Protein AF-A0A7S0KNV5-F1 (afdb_monomer_lite)

Organism: Micromonas pusilla (NCBI:txid38833)

Structure (mmCIF, N/CA/C/O backbone):
data_AF-A0A7S0KNV5-F1
#
_entry.id   AF-A0A7S0KNV5-F1
#
loop_
_atom_site.group_PDB
_atom_site.id
_atom_site.type_symbol
_atom_site.label_atom_id
_atom_site.label_alt_id
_atom_site.label_comp_id
_atom_site.label_asym_id
_atom_site.label_entity_id
_atom_site.label_seq_id
_atom_site.pdbx_PDB_ins_code
_atom_site.Cartn_x
_atom_site.Cartn_y
_atom_site.Cartn_z
_atom_site.occupancy
_atom_site.B_iso_or_equiv
_atom_site.auth_seq_id
_atom_site.auth_comp_id
_atom_site.auth_asym_id
_atom_site.auth_atom_id
_atom_site.pdbx_PDB_model_num
ATOM 1 N N . GLU A 1 1 ? 28.220 -12.243 -20.449 1.00 55.00 1 GLU A N 1
ATOM 2 C CA . GLU A 1 1 ? 28.182 -12.383 -18.976 1.00 55.00 1 GLU A CA 1
ATOM 3 C C . GLU A 1 1 ? 26.815 -12.929 -18.577 1.00 55.00 1 GLU A C 1
ATOM 5 O O . GLU A 1 1 ? 25.908 -12.832 -19.400 1.00 55.00 1 GLU A O 1
ATOM 10 N N . PRO A 1 2 ? 26.651 -13.586 -17.416 1.00 60.59 2 PRO A N 1
ATOM 11 C CA . PRO A 1 2 ? 25.336 -14.056 -16.994 1.00 60.59 2 PRO A CA 1
ATOM 12 C C . PRO A 1 2 ? 24.423 -12.859 -16.704 1.00 60.59 2 PRO A C 1
ATOM 14 O O . PRO A 1 2 ? 24.788 -11.997 -15.913 1.00 60.59 2 PRO A O 1
ATOM 17 N N . HIS A 1 3 ? 23.240 -12.829 -17.320 1.00 70.06 3 HIS A N 1
ATOM 18 C CA . HIS A 1 3 ? 22.201 -11.845 -17.016 1.00 70.06 3 HIS A CA 1
ATOM 19 C C . HIS A 1 3 ? 21.719 -12.029 -15.574 1.00 70.06 3 HIS A C 1
ATOM 21 O O . HIS A 1 3 ? 21.211 -13.098 -15.219 1.00 70.06 3 HIS A O 1
ATOM 27 N N . ILE A 1 4 ? 21.886 -11.005 -14.733 1.00 82.12 4 ILE A N 1
ATOM 28 C CA . ILE A 1 4 ? 21.496 -11.066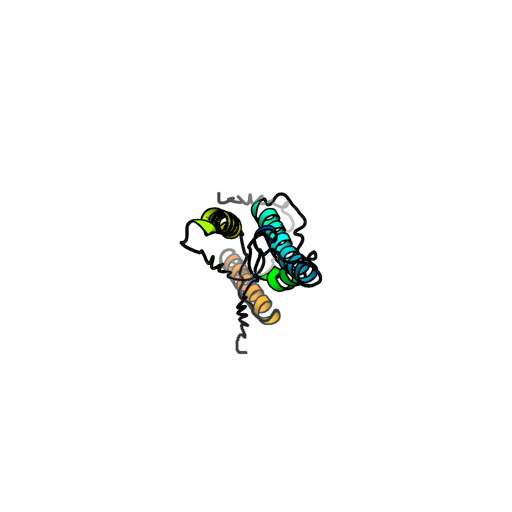 -13.320 1.00 82.12 4 ILE A CA 1
ATOM 29 C C . ILE A 1 4 ? 20.152 -10.364 -13.138 1.00 82.12 4 ILE A C 1
ATOM 31 O O . ILE A 1 4 ? 20.029 -9.156 -13.332 1.00 82.12 4 ILE A O 1
ATOM 35 N N . THR A 1 5 ? 19.144 -11.117 -12.698 1.00 86.56 5 THR A N 1
ATOM 36 C CA . THR A 1 5 ? 17.844 -10.564 -12.295 1.00 86.56 5 THR A CA 1
ATOM 37 C C . THR A 1 5 ? 17.666 -10.617 -10.783 1.00 86.56 5 THR A C 1
ATOM 39 O O . THR A 1 5 ? 17.993 -11.630 -10.162 1.00 86.56 5 THR A O 1
ATOM 42 N N . VAL A 1 6 ? 17.082 -9.572 -10.189 1.00 88.69 6 VAL A N 1
ATOM 43 C CA . VAL A 1 6 ? 16.865 -9.483 -8.733 1.00 88.69 6 VAL A CA 1
ATOM 44 C C . VAL A 1 6 ? 15.376 -9.529 -8.377 1.00 88.69 6 VAL A C 1
ATOM 46 O O . VAL A 1 6 ? 14.587 -8.651 -8.724 1.00 88.69 6 VAL A O 1
ATOM 49 N N . GLY A 1 7 ? 14.977 -10.548 -7.618 1.00 91.50 7 GLY A N 1
ATOM 50 C CA . GLY A 1 7 ? 13.644 -10.632 -7.020 1.00 91.50 7 GLY A CA 1
ATOM 51 C C . GLY A 1 7 ? 13.587 -9.965 -5.645 1.00 91.50 7 GLY A C 1
ATOM 52 O O . GLY A 1 7 ? 14.546 -10.029 -4.881 1.00 91.50 7 GLY A O 1
ATOM 53 N N . LYS A 1 8 ? 12.441 -9.369 -5.298 1.00 91.12 8 LYS A N 1
ATOM 54 C CA . LYS A 1 8 ? 12.139 -8.891 -3.940 1.00 91.12 8 LYS A CA 1
ATOM 55 C C . LYS A 1 8 ? 10.779 -9.434 -3.513 1.00 91.12 8 LYS A C 1
ATOM 57 O O . LYS A 1 8 ? 9.787 -9.195 -4.199 1.00 91.12 8 LYS A O 1
ATOM 62 N N . LEU A 1 9 ? 10.738 -10.135 -2.382 1.00 94.50 9 LEU A N 1
ATOM 63 C CA . LEU A 1 9 ? 9.507 -10.608 -1.754 1.00 94.50 9 LEU A CA 1
ATOM 64 C C . LEU A 1 9 ? 9.301 -9.861 -0.438 1.00 94.50 9 LEU A C 1
ATOM 66 O O . LEU A 1 9 ? 10.141 -9.935 0.454 1.00 94.50 9 LEU A O 1
ATOM 70 N N . ASN A 1 10 ? 8.165 -9.177 -0.318 1.00 93.56 10 ASN A N 1
ATOM 71 C CA . ASN A 1 10 ? 7.748 -8.524 0.916 1.00 93.56 10 ASN A CA 1
ATOM 72 C C . ASN A 1 10 ? 6.566 -9.301 1.504 1.00 93.56 10 ASN A C 1
ATOM 74 O O . ASN A 1 10 ? 5.529 -9.420 0.852 1.00 93.56 10 ASN A O 1
ATOM 78 N N . LEU A 1 11 ? 6.715 -9.795 2.732 1.00 95.75 11 LEU A N 1
ATOM 79 C CA . LEU A 1 11 ? 5.620 -10.343 3.532 1.00 95.75 11 LEU A CA 1
ATOM 80 C C . LEU A 1 11 ? 5.327 -9.352 4.653 1.00 95.75 11 LEU A C 1
ATOM 82 O O . LEU A 1 11 ? 6.227 -8.981 5.404 1.00 95.75 11 LEU A O 1
ATOM 86 N N . VAL A 1 12 ? 4.087 -8.879 4.718 1.00 93.75 12 VAL A N 1
ATOM 87 C CA . VAL A 1 12 ? 3.690 -7.782 5.600 1.00 93.75 12 VAL A CA 1
ATOM 88 C C . VAL A 1 12 ? 2.515 -8.247 6.439 1.00 93.75 12 VAL A C 1
ATOM 90 O O . VAL A 1 12 ? 1.462 -8.559 5.890 1.00 93.75 12 VAL A O 1
ATOM 93 N N . ASP A 1 13 ? 2.708 -8.260 7.753 1.00 93.75 13 ASP A N 1
ATOM 94 C CA . ASP A 1 13 ? 1.634 -8.444 8.722 1.00 93.75 13 ASP A CA 1
ATOM 95 C C . ASP A 1 13 ? 1.205 -7.068 9.241 1.00 93.75 13 ASP A C 1
ATOM 97 O O . ASP A 1 13 ? 2.027 -6.292 9.745 1.00 93.75 13 ASP A O 1
ATOM 101 N N . LEU A 1 14 ? -0.058 -6.718 9.010 1.00 90.69 14 LEU A N 1
ATOM 102 C CA . LEU A 1 14 ? -0.603 -5.413 9.366 1.00 90.69 14 LEU A CA 1
ATOM 103 C C . LEU A 1 14 ? -1.249 -5.480 10.746 1.00 90.69 14 LEU A C 1
ATOM 105 O O . LEU A 1 14 ? -1.815 -6.491 11.145 1.00 90.69 14 LEU A O 1
ATOM 109 N N . ALA A 1 15 ? -1.208 -4.360 11.462 1.00 87.06 15 ALA A N 1
ATOM 110 C CA . ALA A 1 15 ? -1.949 -4.230 12.706 1.00 87.06 15 ALA A CA 1
ATOM 111 C C . ALA A 1 15 ? -3.470 -4.327 12.475 1.00 87.06 15 ALA A C 1
ATOM 113 O O . ALA A 1 15 ? -3.955 -4.147 11.354 1.00 87.06 15 ALA A O 1
ATOM 114 N N . GLY A 1 16 ? -4.210 -4.564 13.559 1.00 85.38 16 GLY A N 1
ATOM 115 C CA . GLY A 1 16 ? -5.669 -4.635 13.547 1.00 85.38 16 GLY A CA 1
ATOM 116 C C . GLY A 1 16 ? -6.320 -3.392 12.931 1.00 85.38 16 GLY A C 1
ATOM 117 O O . GLY A 1 16 ? -5.923 -2.261 13.220 1.00 85.38 16 GLY A O 1
ATOM 118 N N . SER A 1 17 ? -7.296 -3.609 12.046 1.00 86.50 17 SER A N 1
ATOM 119 C CA . SER A 1 17 ? -8.031 -2.553 11.337 1.00 86.50 17 SER A CA 1
ATOM 120 C C . SER A 1 17 ? -9.252 -2.034 12.097 1.00 86.50 17 SER A C 1
ATOM 122 O O . SER A 1 17 ? -9.970 -1.174 11.584 1.00 86.50 17 SER A O 1
ATOM 124 N N . GLU A 1 18 ? -9.520 -2.576 13.282 1.00 83.88 18 GLU A N 1
ATOM 125 C CA . GLU A 1 18 ? -10.680 -2.247 14.092 1.00 83.88 18 GLU A CA 1
ATOM 126 C C . GLU A 1 18 ? -10.646 -0.822 14.648 1.00 83.88 18 GLU A C 1
ATOM 128 O O . GLU A 1 18 ? -9.605 -0.234 14.972 1.00 83.88 18 GLU A O 1
ATOM 133 N N . ARG A 1 19 ? -11.838 -0.245 14.810 1.00 76.31 19 ARG A N 1
ATOM 134 C CA . ARG A 1 19 ? -11.965 1.099 15.373 1.00 76.31 19 ARG A CA 1
ATOM 135 C C . ARG A 1 19 ? -11.641 1.093 16.863 1.00 76.31 19 ARG A C 1
ATOM 137 O O . ARG A 1 19 ? -12.184 0.300 17.627 1.00 76.31 19 ARG A O 1
ATOM 144 N N . GLN A 1 20 ? -10.879 2.091 17.310 1.00 71.69 20 GLN A N 1
ATOM 145 C CA . GLN A 1 20 ? -10.515 2.245 18.729 1.00 7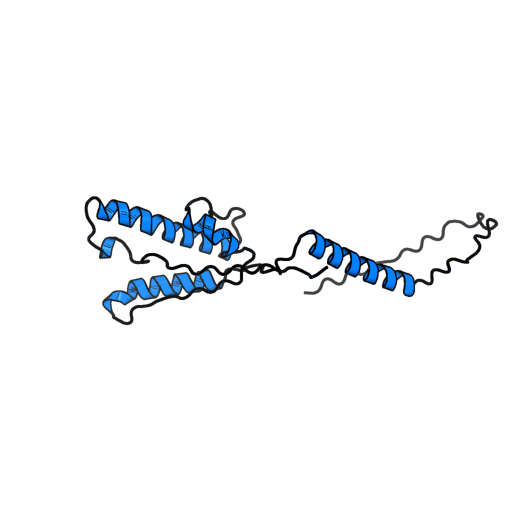1.69 20 GLN A CA 1
ATOM 146 C C . GLN A 1 20 ? -11.701 2.307 19.688 1.00 71.69 20 GLN A C 1
ATOM 148 O O . GLN A 1 20 ? -11.590 1.899 20.838 1.00 71.69 20 GLN A O 1
ATOM 153 N N . ALA A 1 21 ? -12.847 2.809 19.226 1.00 69.50 21 ALA A N 1
ATOM 154 C CA . ALA A 1 21 ? -14.054 2.860 20.041 1.00 69.50 21 ALA A CA 1
ATOM 155 C C . ALA A 1 21 ? -14.485 1.465 20.545 1.00 69.50 21 ALA A C 1
ATOM 157 O O . ALA A 1 21 ? -15.113 1.375 21.594 1.00 69.50 21 ALA A O 1
ATOM 158 N N . LYS A 1 22 ? -14.110 0.381 19.845 1.00 67.62 22 LYS A N 1
ATOM 159 C CA . LYS A 1 22 ? -14.359 -1.006 20.268 1.00 67.62 22 LYS A CA 1
ATOM 160 C C . LYS A 1 22 ? -13.323 -1.555 21.250 1.00 67.62 22 LYS A C 1
ATOM 162 O O . LYS A 1 22 ? -13.618 -2.530 21.931 1.00 67.62 22 LYS A O 1
ATOM 167 N N . THR A 1 23 ? -12.129 -0.967 21.339 1.00 68.06 23 THR A N 1
ATOM 168 C CA . THR A 1 23 ? -11.028 -1.544 22.130 1.00 68.06 23 THR A CA 1
ATOM 169 C C . THR A 1 23 ? -11.048 -1.110 23.597 1.00 68.06 23 THR A C 1
ATOM 171 O O . THR A 1 23 ? -10.370 -1.721 24.418 1.00 68.06 23 THR A O 1
ATOM 174 N N . GLY A 1 24 ? -11.803 -0.058 23.948 1.00 68.62 24 GLY A N 1
ATOM 175 C CA . GLY A 1 24 ? -11.913 0.438 25.330 1.00 68.62 24 GLY A CA 1
ATOM 176 C C . GLY A 1 24 ? -10.587 0.934 25.928 1.00 68.62 24 GLY A C 1
ATOM 177 O O . GLY A 1 24 ? -10.445 1.018 27.147 1.00 68.62 24 GLY A O 1
ATOM 178 N N . SER A 1 25 ? -9.597 1.228 25.081 1.00 69.81 25 SER A N 1
ATOM 179 C CA . SER A 1 25 ? -8.234 1.580 25.486 1.00 69.81 25 SER A CA 1
ATOM 180 C C . SER A 1 25 ? -8.180 2.955 26.160 1.00 69.81 25 SER A C 1
ATOM 182 O O . SER A 1 25 ? -8.656 3.939 25.598 1.00 69.81 25 SER A O 1
ATOM 184 N N . THR A 1 26 ? -7.526 3.062 27.318 1.00 75.19 26 THR A N 1
ATOM 185 C CA . THR A 1 26 ? -7.298 4.334 28.030 1.00 75.19 26 THR A CA 1
ATOM 186 C C . THR A 1 26 ? -5.803 4.591 28.260 1.00 75.19 26 THR A C 1
ATOM 188 O O . THR A 1 26 ? -4.971 3.689 28.137 1.00 75.19 26 THR A O 1
ATOM 191 N N . GLY A 1 27 ? -5.436 5.844 28.552 1.00 81.25 27 GLY A N 1
ATOM 192 C CA . GLY A 1 27 ? -4.059 6.223 28.895 1.00 81.25 27 GLY A CA 1
ATOM 193 C C . GLY A 1 27 ? -3.047 5.957 27.773 1.00 81.25 27 GLY A C 1
ATOM 194 O O . GLY A 1 27 ? -3.257 6.344 26.623 1.00 81.25 27 GLY A O 1
ATOM 195 N N . ASP A 1 28 ? -1.931 5.301 28.089 1.00 78.00 28 ASP A N 1
ATOM 196 C CA . ASP A 1 28 ? -0.866 5.050 27.108 1.00 78.00 28 ASP A CA 1
ATOM 197 C C . ASP A 1 28 ? -1.264 4.044 26.019 1.00 78.00 28 ASP A C 1
ATOM 199 O O . ASP A 1 28 ? -0.830 4.188 24.874 1.00 78.00 28 ASP A O 1
ATOM 203 N N . ARG A 1 29 ? -2.191 3.120 26.313 1.00 73.62 29 ARG A N 1
ATOM 204 C CA . ARG A 1 29 ? -2.771 2.219 25.300 1.00 73.62 29 ARG A CA 1
ATOM 205 C C . ARG A 1 29 ? -3.576 2.976 24.246 1.00 73.62 29 ARG A C 1
ATOM 207 O O . ARG A 1 29 ? -3.596 2.574 23.088 1.00 73.62 29 ARG A O 1
ATOM 214 N N . LEU A 1 30 ? -4.213 4.088 24.620 1.00 75.62 30 LEU A N 1
ATOM 215 C CA . LEU A 1 30 ? -4.906 4.954 23.663 1.00 75.62 30 LEU A CA 1
ATOM 216 C C . LEU A 1 30 ? -3.904 5.662 22.738 1.00 75.62 30 LEU A C 1
ATOM 218 O O . LEU A 1 30 ? -4.107 5.716 21.527 1.00 75.62 30 LEU A O 1
ATOM 222 N N . LYS A 1 31 ? -2.788 6.166 23.283 1.00 77.62 31 LYS A N 1
ATOM 223 C CA . LYS A 1 31 ? -1.730 6.804 22.477 1.00 77.62 31 LYS A CA 1
ATOM 224 C C . LYS A 1 31 ? -1.109 5.829 21.476 1.00 77.62 31 LYS A C 1
ATOM 226 O O . LYS A 1 31 ? -0.842 6.213 20.338 1.00 77.62 31 LYS A O 1
ATOM 231 N N . GLU A 1 32 ? -0.875 4.588 21.894 1.00 75.81 32 GLU A N 1
ATOM 232 C CA . GLU A 1 32 ? -0.369 3.524 21.027 1.00 75.81 32 GLU A CA 1
ATOM 233 C C . GLU A 1 32 ? -1.372 3.173 19.928 1.00 75.81 32 GLU A C 1
ATOM 235 O O . GLU A 1 32 ? -1.036 3.256 18.744 1.00 75.81 32 GLU A O 1
ATOM 240 N N . ALA A 1 33 ? -2.623 2.895 20.304 1.00 72.25 33 ALA A N 1
ATOM 241 C CA . ALA A 1 33 ? -3.688 2.612 19.352 1.00 72.25 33 ALA A CA 1
ATOM 242 C C . ALA A 1 33 ? -3.816 3.732 18.307 1.00 72.25 33 ALA A C 1
ATOM 244 O O . ALA A 1 33 ? -4.143 3.470 17.147 1.00 72.25 33 ALA A O 1
ATOM 245 N N . THR A 1 34 ? -3.587 4.997 18.690 1.00 75.12 34 THR A N 1
ATOM 246 C CA . THR A 1 34 ? -3.707 6.150 17.775 1.00 75.12 34 THR A CA 1
ATOM 247 C C . THR A 1 34 ? -2.604 6.149 16.738 1.00 75.12 34 THR A C 1
ATOM 249 O O . THR A 1 34 ? -2.862 6.402 15.563 1.00 75.12 34 THR A O 1
ATOM 252 N N . LYS A 1 35 ? -1.383 5.783 17.134 1.00 75.12 35 LYS A N 1
ATOM 253 C CA . LYS A 1 35 ? -0.274 5.614 16.189 1.00 75.12 35 LYS A CA 1
ATOM 254 C C . LYS A 1 35 ? -0.493 4.423 15.253 1.00 75.12 35 LYS A C 1
ATOM 256 O O . LYS A 1 35 ? -0.171 4.534 14.072 1.00 75.12 35 LYS A O 1
ATOM 261 N N . ILE A 1 36 ? -1.064 3.325 15.753 1.00 73.75 36 ILE A N 1
ATOM 262 C CA . ILE A 1 36 ? -1.417 2.152 14.939 1.00 73.75 36 ILE A CA 1
ATOM 263 C C . ILE A 1 36 ? -2.417 2.556 13.849 1.00 73.75 36 ILE A C 1
ATOM 265 O O . ILE A 1 36 ? -2.136 2.412 12.655 1.00 73.75 36 ILE A O 1
ATOM 269 N N . ASN A 1 37 ? -3.527 3.175 14.251 1.00 75.62 37 ASN A N 1
ATOM 270 C CA . ASN A 1 37 ? -4.583 3.572 13.327 1.00 75.62 37 ASN A CA 1
ATOM 271 C C . ASN A 1 37 ? -4.174 4.686 12.368 1.00 75.62 37 ASN A C 1
ATOM 273 O O . ASN A 1 37 ? -4.687 4.728 11.251 1.00 75.62 37 ASN A O 1
ATOM 277 N N . LEU A 1 38 ? -3.210 5.536 12.736 1.00 84.38 38 LEU A N 1
ATOM 278 C CA . LEU A 1 38 ? -2.629 6.496 11.802 1.00 84.38 38 LEU A CA 1
ATOM 279 C C . LEU A 1 38 ? -2.038 5.783 10.580 1.00 84.38 38 LEU A C 1
ATOM 281 O O . LEU A 1 38 ? -2.351 6.146 9.452 1.00 84.38 38 LEU A O 1
ATOM 285 N N . SER A 1 39 ? -1.240 4.730 10.781 1.00 85.56 39 SER A N 1
ATOM 286 C CA . SER A 1 39 ? -0.567 4.040 9.673 1.00 85.56 39 SER A CA 1
ATOM 287 C C . SER A 1 39 ? -1.541 3.355 8.706 1.00 85.56 39 SER A C 1
ATOM 289 O O . SER A 1 39 ? -1.363 3.464 7.490 1.00 85.56 39 SER A O 1
ATOM 291 N N . LEU A 1 40 ? -2.599 2.730 9.234 1.00 87.50 40 LEU A N 1
ATOM 292 C CA . LEU A 1 40 ? -3.651 2.072 8.454 1.00 87.50 40 LEU A CA 1
ATOM 293 C C . LEU A 1 40 ? -4.587 3.078 7.777 1.00 87.50 40 LEU A C 1
ATOM 295 O O . LEU A 1 40 ? -4.983 2.875 6.627 1.00 87.50 40 LEU A O 1
ATOM 299 N N . SER A 1 41 ? -4.890 4.195 8.444 1.00 89.25 41 SER A N 1
ATOM 300 C CA . SER A 1 41 ? -5.681 5.281 7.853 1.00 89.25 41 SER A CA 1
ATOM 301 C C . SER A 1 41 ? -4.931 5.920 6.686 1.00 89.25 41 SER A C 1
ATOM 303 O O . SER A 1 41 ? -5.489 6.071 5.602 1.00 89.25 41 SER A O 1
ATOM 305 N N . THR A 1 42 ? -3.637 6.210 6.861 1.00 92.06 42 THR A N 1
ATOM 306 C CA . THR A 1 42 ? -2.776 6.705 5.781 1.00 92.06 42 THR A CA 1
ATOM 307 C C . THR A 1 42 ? -2.695 5.711 4.625 1.00 92.06 42 THR A C 1
ATOM 309 O O . THR A 1 42 ? -2.789 6.115 3.468 1.00 92.06 42 THR A O 1
ATOM 312 N N . LEU A 1 43 ? -2.573 4.410 4.916 1.00 93.94 43 LEU A N 1
ATOM 313 C CA . LEU A 1 43 ? -2.621 3.371 3.887 1.00 93.94 43 LEU A CA 1
ATOM 314 C C . LEU A 1 43 ? -3.945 3.435 3.111 1.00 93.94 43 LEU A C 1
ATOM 316 O O . LEU A 1 43 ? -3.937 3.437 1.885 1.00 93.94 43 LEU A O 1
ATOM 320 N N . GLY A 1 44 ? -5.077 3.588 3.805 1.00 93.38 44 GLY A N 1
ATOM 321 C CA . GLY A 1 44 ? -6.384 3.784 3.175 1.00 93.38 44 GLY A CA 1
ATOM 322 C C . GLY A 1 44 ? -6.463 5.021 2.275 1.00 93.38 44 GLY A C 1
ATOM 323 O O . GLY A 1 44 ? -7.079 4.946 1.211 1.00 93.38 44 GLY A O 1
ATOM 324 N N . ASN A 1 45 ? -5.820 6.125 2.661 1.00 94.00 45 ASN A N 1
ATOM 325 C CA . ASN A 1 45 ? -5.757 7.352 1.860 1.00 94.00 45 ASN A CA 1
ATOM 326 C C . ASN A 1 45 ? -4.915 7.168 0.593 1.00 94.00 45 ASN A C 1
ATOM 328 O O . ASN A 1 45 ? -5.324 7.602 -0.481 1.00 94.00 45 ASN A O 1
ATOM 332 N N . VAL A 1 46 ? -3.772 6.485 0.703 1.00 95.69 46 VAL A N 1
ATOM 333 C CA . VAL A 1 46 ? -2.928 6.119 -0.444 1.00 95.69 46 VAL A CA 1
ATOM 334 C C . VAL A 1 46 ? -3.710 5.272 -1.446 1.00 95.69 46 VAL A C 1
ATOM 336 O O . VAL A 1 46 ? -3.688 5.562 -2.639 1.00 95.69 46 VAL A O 1
ATOM 339 N N . ILE A 1 47 ? -4.450 4.267 -0.969 1.00 94.88 47 ILE A N 1
ATOM 340 C CA . ILE A 1 47 ? -5.279 3.415 -1.829 1.00 94.88 47 ILE A CA 1
ATOM 341 C C . ILE A 1 47 ? -6.357 4.235 -2.538 1.00 94.88 47 ILE A C 1
ATOM 343 O O . ILE A 1 47 ? -6.502 4.107 -3.749 1.00 94.88 47 ILE A O 1
ATOM 347 N N . SER A 1 48 ? -7.091 5.091 -1.818 1.00 93.81 48 SER A N 1
ATOM 348 C CA . SER A 1 48 ? -8.093 5.962 -2.448 1.00 93.81 48 SER A CA 1
ATOM 349 C C . SER A 1 48 ? -7.473 6.849 -3.526 1.00 93.81 48 SER A C 1
ATOM 351 O O . SER A 1 48 ? -7.977 6.886 -4.642 1.00 93.81 48 SER A O 1
ATOM 353 N N . ALA A 1 49 ? -6.344 7.499 -3.231 1.00 94.62 49 ALA A N 1
ATOM 354 C CA . ALA A 1 49 ? -5.672 8.383 -4.181 1.00 94.62 49 ALA A CA 1
ATOM 355 C C . ALA A 1 49 ? -5.215 7.643 -5.452 1.00 94.62 49 ALA A C 1
ATOM 357 O O . ALA A 1 49 ? -5.341 8.176 -6.553 1.00 94.62 49 ALA A O 1
ATOM 358 N N . LEU A 1 50 ? -4.724 6.406 -5.306 1.00 94.12 50 LEU A N 1
ATOM 359 C CA . LEU A 1 50 ? -4.315 5.554 -6.425 1.00 94.12 50 LEU A CA 1
ATOM 360 C C . LEU A 1 50 ? -5.489 5.095 -7.293 1.00 94.12 50 LEU A C 1
ATOM 362 O O . LEU A 1 50 ? -5.337 4.979 -8.505 1.00 94.12 50 LEU A O 1
ATOM 366 N N . VAL A 1 51 ? -6.636 4.804 -6.678 1.00 92.69 51 VAL A N 1
ATOM 367 C CA . VAL A 1 51 ? -7.830 4.312 -7.382 1.00 92.69 51 VAL A CA 1
ATOM 368 C C . VAL A 1 51 ? -8.577 5.449 -8.070 1.00 92.69 51 VAL A C 1
ATOM 370 O O . VAL A 1 51 ? -9.032 5.277 -9.197 1.00 92.69 51 VAL A O 1
ATOM 373 N N . ASP A 1 52 ? -8.680 6.609 -7.422 1.00 89.38 52 ASP A N 1
ATOM 374 C CA . ASP A 1 52 ? -9.376 7.766 -7.984 1.00 89.38 52 ASP A CA 1
ATOM 375 C C . ASP A 1 52 ? -8.645 8.321 -9.212 1.00 89.38 52 ASP A C 1
ATOM 377 O O . ASP A 1 52 ? -9.283 8.890 -10.096 1.00 89.38 52 ASP A O 1
ATOM 381 N N . GLY A 1 53 ? -7.310 8.208 -9.259 1.00 81.50 53 GLY A N 1
ATOM 382 C CA . GLY A 1 53 ? -6.469 8.646 -10.383 1.00 81.50 53 GLY A CA 1
ATOM 383 C C . GLY A 1 53 ? -6.460 10.161 -10.641 1.00 81.50 53 GLY A C 1
ATOM 384 O O . GLY A 1 53 ? -5.738 10.632 -11.513 1.00 81.50 53 GLY A O 1
ATOM 385 N N . LYS A 1 54 ? -7.244 10.936 -9.881 1.00 82.12 54 LYS A N 1
ATOM 386 C CA . LYS A 1 54 ? -7.368 12.399 -9.996 1.00 82.12 54 LYS A CA 1
ATOM 387 C C . LYS A 1 54 ? -6.237 13.151 -9.301 1.00 82.12 54 LYS A C 1
ATOM 389 O O . LYS A 1 54 ? -5.966 14.298 -9.644 1.00 82.12 54 LYS A O 1
ATOM 394 N N . SER A 1 55 ? -5.614 12.537 -8.296 1.00 79.69 55 SER A N 1
ATOM 395 C CA . SER A 1 55 ? -4.537 13.174 -7.542 1.00 79.69 55 SER A CA 1
ATOM 396 C C . SER A 1 55 ? -3.201 12.955 -8.239 1.00 79.69 55 SER A C 1
ATOM 398 O O . SER A 1 55 ? -2.782 11.818 -8.444 1.00 79.69 55 SER A O 1
ATOM 400 N N . SER A 1 56 ? -2.494 14.043 -8.541 1.00 85.50 56 SER A N 1
ATOM 401 C CA . SER A 1 56 ? -1.098 13.981 -8.989 1.00 85.50 56 SER A CA 1
ATOM 402 C C . SER A 1 56 ? -0.152 13.535 -7.870 1.00 85.50 56 SER A C 1
ATOM 404 O O . SER A 1 56 ? 0.923 12.999 -8.135 1.00 85.50 56 SER A O 1
ATOM 406 N 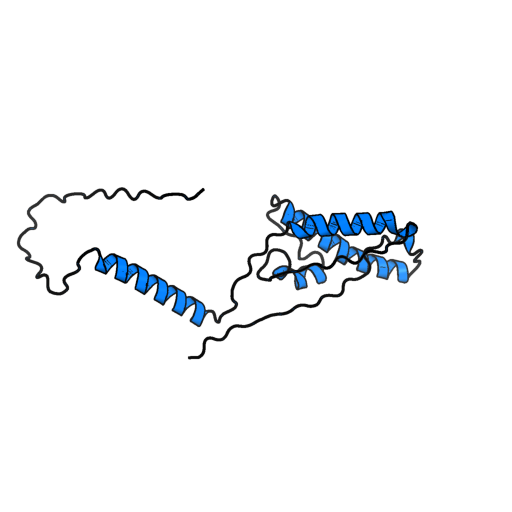N . HIS A 1 57 ? -0.549 13.742 -6.611 1.00 93.06 57 HIS A N 1
ATOM 407 C CA . HIS A 1 57 ? 0.248 13.410 -5.442 1.00 93.06 57 HIS A CA 1
ATOM 408 C C . HIS A 1 57 ? -0.370 12.253 -4.655 1.00 93.06 57 HIS A C 1
ATOM 410 O O . HIS A 1 57 ? -1.520 12.327 -4.217 1.00 93.06 57 HIS A O 1
ATOM 416 N N . ILE A 1 58 ? 0.418 11.201 -4.428 1.00 94.88 58 ILE A N 1
ATOM 417 C CA . ILE A 1 58 ? 0.041 10.087 -3.556 1.00 94.88 58 ILE A CA 1
ATOM 418 C C . ILE A 1 58 ? 0.761 10.254 -2.207 1.00 94.88 58 ILE A C 1
ATOM 420 O O . ILE A 1 58 ? 1.994 10.351 -2.195 1.00 94.88 58 ILE A O 1
ATOM 424 N N . PRO A 1 59 ? 0.040 10.267 -1.070 1.00 94.75 59 PRO A N 1
ATOM 425 C CA . PRO A 1 59 ? 0.583 10.632 0.241 1.00 94.75 59 PRO A CA 1
ATOM 426 C C . PRO A 1 59 ? 1.385 9.499 0.909 1.00 94.75 59 PRO A C 1
ATOM 428 O O . PRO A 1 59 ? 1.182 9.166 2.073 1.00 94.75 59 PRO A O 1
ATOM 431 N N . TYR A 1 60 ? 2.346 8.895 0.202 1.00 96.00 60 TYR A N 1
ATOM 432 C CA . TYR A 1 60 ? 3.203 7.848 0.777 1.00 96.00 60 TYR A CA 1
ATOM 433 C C . TYR A 1 60 ? 4.042 8.339 1.954 1.00 96.00 60 TYR A C 1
ATOM 435 O O . TYR A 1 60 ? 4.539 7.533 2.724 1.00 96.00 60 TYR A O 1
ATOM 443 N N . ARG A 1 61 ? 4.277 9.650 2.074 1.00 95.12 61 ARG A N 1
ATOM 444 C CA . ARG A 1 61 ? 5.171 10.218 3.095 1.00 95.12 61 ARG A CA 1
ATOM 445 C C . ARG A 1 61 ? 4.518 10.360 4.465 1.00 95.12 61 ARG A C 1
ATOM 447 O O . ARG A 1 61 ? 5.248 10.485 5.449 1.00 95.12 61 ARG A O 1
ATOM 454 N N . ASP A 1 62 ? 3.196 10.280 4.523 1.00 92.25 62 ASP A N 1
ATOM 455 C CA . ASP A 1 62 ? 2.400 10.529 5.723 1.00 92.25 62 ASP A CA 1
ATOM 456 C C . ASP A 1 62 ? 2.578 9.428 6.783 1.00 92.25 62 ASP A C 1
ATOM 458 O O . ASP A 1 62 ? 2.337 9.655 7.967 1.00 92.25 62 ASP A O 1
ATOM 462 N N . SER A 1 63 ? 3.061 8.238 6.399 1.00 92.56 63 SER A N 1
ATOM 463 C CA . SER A 1 63 ? 3.436 7.193 7.352 1.00 92.56 63 SER A CA 1
ATOM 464 C C . SER A 1 63 ? 4.667 6.409 6.903 1.00 92.56 63 SER A C 1
ATOM 466 O O . SER A 1 63 ? 4.879 6.159 5.720 1.00 92.56 63 SER A O 1
ATOM 468 N N . LYS A 1 64 ? 5.489 5.950 7.858 1.00 92.06 64 LYS A N 1
ATOM 469 C CA . LYS A 1 64 ? 6.649 5.090 7.545 1.00 92.06 64 LYS A CA 1
ATOM 470 C C . LYS A 1 64 ? 6.231 3.810 6.811 1.00 92.06 64 LYS A C 1
ATOM 472 O O . LYS A 1 64 ? 6.937 3.383 5.906 1.00 92.06 64 LYS A O 1
ATOM 477 N N . LEU A 1 65 ? 5.077 3.244 7.173 1.00 92.31 65 LEU A N 1
ATOM 478 C CA . LEU A 1 65 ? 4.510 2.059 6.530 1.00 92.31 65 LEU A CA 1
ATOM 479 C C . LEU A 1 65 ? 4.272 2.297 5.034 1.00 92.31 65 LEU A C 1
ATOM 481 O O . LEU A 1 65 ? 4.757 1.535 4.205 1.00 92.31 65 LEU A O 1
ATOM 485 N N . THR A 1 66 ? 3.582 3.382 4.677 1.00 94.25 66 THR A N 1
ATOM 486 C CA . THR A 1 66 ? 3.280 3.682 3.268 1.00 94.25 66 THR A CA 1
ATOM 487 C C . THR A 1 66 ? 4.521 4.054 2.459 1.00 94.25 66 THR A C 1
ATOM 489 O O . THR A 1 66 ? 4.576 3.724 1.279 1.00 94.25 66 THR A O 1
ATOM 492 N N . ARG A 1 67 ? 5.566 4.612 3.089 1.00 94.38 67 ARG A N 1
ATOM 493 C CA . ARG A 1 67 ? 6.884 4.797 2.449 1.00 94.38 67 ARG A CA 1
ATOM 494 C C . ARG A 1 67 ? 7.554 3.471 2.106 1.00 94.38 67 ARG A C 1
ATOM 496 O O . ARG A 1 67 ? 8.109 3.336 1.022 1.00 94.38 67 ARG A O 1
ATOM 503 N N . LEU A 1 68 ? 7.521 2.506 3.025 1.00 93.44 68 LEU A N 1
ATOM 504 C CA . LEU A 1 68 ? 8.111 1.182 2.803 1.00 93.44 68 LEU A CA 1
ATOM 505 C C . LEU A 1 68 ? 7.349 0.399 1.724 1.00 93.44 68 LEU A C 1
ATOM 507 O O . LEU A 1 68 ? 7.962 -0.300 0.922 1.00 93.44 68 LEU A O 1
ATOM 511 N N . LEU A 1 69 ? 6.024 0.554 1.679 1.00 94.19 69 LEU A N 1
ATOM 512 C CA . LEU A 1 69 ? 5.140 -0.136 0.735 1.00 94.19 69 LEU A CA 1
ATOM 513 C C . LEU A 1 69 ? 4.887 0.633 -0.565 1.00 94.19 69 LEU A C 1
ATOM 515 O O . LEU A 1 69 ? 4.088 0.182 -1.381 1.00 94.19 69 LEU A O 1
ATOM 519 N N . GLN A 1 70 ? 5.562 1.763 -0.786 1.00 94.81 70 GLN A N 1
ATOM 520 C CA . GLN A 1 70 ? 5.362 2.604 -1.967 1.00 94.81 70 GLN A CA 1
ATOM 521 C C . GLN A 1 70 ? 5.549 1.820 -3.274 1.00 94.81 70 GLN A C 1
ATOM 523 O O . GLN A 1 70 ? 4.807 2.010 -4.228 1.00 94.81 70 GLN A O 1
ATOM 528 N N . ASP A 1 71 ? 6.516 0.906 -3.314 1.00 94.06 71 ASP A N 1
ATOM 529 C CA . ASP A 1 71 ? 6.745 0.063 -4.489 1.00 94.06 71 ASP A CA 1
ATOM 530 C C . ASP A 1 71 ? 5.646 -1.002 -4.673 1.00 94.06 71 ASP A C 1
ATOM 532 O O . ASP A 1 71 ? 5.291 -1.380 -5.788 1.00 94.06 71 ASP A O 1
ATOM 536 N N . SER A 1 72 ? 5.047 -1.449 -3.566 1.00 94.94 72 SER A N 1
ATOM 537 C CA . SER A 1 72 ? 3.963 -2.434 -3.547 1.00 94.94 72 SER A CA 1
ATOM 538 C C . SER A 1 72 ? 2.593 -1.844 -3.897 1.00 94.94 72 SER A C 1
ATOM 540 O O . SER A 1 72 ? 1.689 -2.591 -4.271 1.00 94.94 72 SER A O 1
ATOM 542 N N . LEU A 1 73 ? 2.419 -0.528 -3.831 1.00 94.19 73 LEU A N 1
ATOM 543 C CA . LEU A 1 73 ? 1.152 0.153 -4.098 1.00 94.19 73 LEU A CA 1
ATOM 544 C C . LEU A 1 73 ? 1.363 1.125 -5.259 1.00 94.19 73 LEU A C 1
ATOM 546 O O . LEU A 1 73 ? 1.933 2.184 -5.077 1.00 94.19 73 LEU A O 1
ATOM 550 N N . GLY A 1 74 ? 0.958 0.761 -6.472 1.00 92.44 74 GLY A N 1
ATOM 551 C CA . GLY A 1 74 ? 1.147 1.580 -7.676 1.00 92.44 74 GLY A CA 1
ATOM 552 C C . GLY A 1 74 ? 2.568 1.577 -8.265 1.00 92.44 74 GLY A C 1
ATOM 553 O O . GLY A 1 74 ? 2.811 2.275 -9.249 1.00 92.44 74 GLY A O 1
ATOM 554 N N . GLY A 1 75 ? 3.499 0.802 -7.696 1.00 94.50 75 GLY A N 1
ATOM 555 C CA . GLY A 1 75 ? 4.899 0.716 -8.125 1.00 94.50 75 GLY A CA 1
ATOM 556 C C . GLY A 1 75 ? 5.261 -0.558 -8.899 1.00 94.50 75 GLY A C 1
ATOM 557 O O . GLY A 1 75 ? 4.421 -1.173 -9.570 1.00 94.50 75 GLY A O 1
ATOM 558 N N . ASN A 1 76 ? 6.537 -0.941 -8.817 1.00 95.06 76 ASN A N 1
ATOM 559 C CA . ASN A 1 76 ? 7.123 -2.094 -9.489 1.00 95.06 76 ASN A CA 1
ATOM 560 C C . ASN A 1 76 ? 7.089 -3.333 -8.580 1.00 95.06 76 ASN A C 1
ATOM 562 O O . ASN A 1 76 ? 8.101 -3.830 -8.089 1.00 95.06 76 ASN A O 1
ATOM 566 N N . THR A 1 77 ? 5.894 -3.847 -8.315 1.00 95.56 77 THR A N 1
ATOM 567 C CA . THR A 1 77 ? 5.720 -5.076 -7.534 1.00 95.56 77 THR A CA 1
ATOM 568 C C . THR A 1 77 ? 4.428 -5.770 -7.948 1.00 95.56 77 THR A C 1
ATOM 570 O O . THR A 1 77 ? 3.409 -5.123 -8.199 1.00 95.56 77 THR A O 1
ATOM 573 N N . LYS A 1 78 ? 4.444 -7.105 -7.992 1.00 95.12 78 LYS A N 1
ATOM 574 C CA . LYS A 1 78 ? 3.212 -7.900 -8.026 1.00 95.12 78 LYS A CA 1
ATOM 575 C C . LYS A 1 78 ? 2.678 -8.006 -6.601 1.00 95.12 78 LYS A C 1
ATOM 577 O O . LYS A 1 78 ? 3.296 -8.662 -5.770 1.00 95.12 78 LYS A O 1
ATOM 582 N N . THR A 1 79 ? 1.560 -7.344 -6.326 1.00 95.69 79 THR A N 1
ATOM 583 C CA . THR A 1 79 ? 1.028 -7.222 -4.964 1.00 95.69 79 THR A CA 1
ATOM 584 C C . THR A 1 79 ? -0.239 -8.038 -4.800 1.00 95.69 79 THR A C 1
ATOM 586 O O . THR A 1 79 ? -1.143 -7.970 -5.631 1.00 95.69 79 THR A O 1
ATOM 589 N N . VAL A 1 80 ? -0.306 -8.787 -3.702 1.00 96.25 80 VAL A N 1
ATOM 590 C CA . VAL A 1 80 ? -1.486 -9.540 -3.276 1.00 96.25 80 VAL A CA 1
ATOM 591 C C . VAL A 1 80 ? -1.886 -9.033 -1.898 1.00 96.25 80 VAL A C 1
ATOM 593 O O . VAL A 1 80 ? -1.045 -8.920 -1.010 1.00 96.25 80 VAL A O 1
ATOM 596 N N . MET A 1 81 ? -3.169 -8.725 -1.728 1.00 95.75 81 MET A N 1
ATOM 597 C CA . MET A 1 81 ? -3.750 -8.386 -0.434 1.00 95.75 81 MET A CA 1
ATOM 598 C C . MET A 1 81 ? -4.609 -9.554 0.043 1.00 95.75 81 MET A C 1
ATOM 600 O O . MET A 1 81 ? -5.491 -10.010 -0.684 1.00 95.75 81 MET A O 1
ATOM 604 N N . ILE A 1 82 ? -4.374 -10.000 1.275 1.00 96.75 82 ILE A N 1
ATOM 605 C CA . ILE A 1 82 ? -5.215 -10.982 1.959 1.00 96.75 82 ILE A CA 1
ATOM 606 C C . ILE A 1 82 ? -6.059 -10.222 2.979 1.00 96.75 82 ILE A C 1
ATOM 608 O O . ILE A 1 82 ? -5.527 -9.502 3.819 1.00 96.75 82 ILE A O 1
ATOM 612 N N . ALA A 1 83 ? -7.378 -10.346 2.872 1.00 95.81 83 ALA A N 1
ATOM 613 C CA . ALA A 1 83 ? -8.324 -9.725 3.790 1.00 95.81 83 ALA A CA 1
ATOM 614 C C . ALA A 1 83 ? -8.845 -10.779 4.775 1.00 95.81 83 ALA A C 1
ATOM 616 O O . ALA A 1 83 ? -9.604 -11.667 4.387 1.00 95.81 83 ALA A O 1
ATOM 617 N N . ASN A 1 84 ? -8.438 -10.687 6.041 1.00 95.31 84 ASN A N 1
ATOM 618 C CA . ASN A 1 84 ? -8.905 -11.581 7.099 1.00 95.31 84 ASN A CA 1
ATOM 619 C C . ASN A 1 84 ? -10.208 -11.050 7.709 1.00 95.31 84 ASN A C 1
ATOM 621 O O . ASN A 1 84 ? -10.307 -9.871 8.042 1.00 95.31 84 ASN A O 1
ATOM 625 N N . LEU A 1 85 ? -11.209 -11.922 7.848 1.00 95.50 85 LEU A N 1
ATOM 626 C CA . LEU A 1 85 ? -12.556 -11.567 8.300 1.00 95.50 85 LEU A CA 1
ATOM 627 C C . LEU A 1 85 ? -12.983 -12.479 9.452 1.00 95.50 85 LEU A C 1
ATOM 629 O O . LEU A 1 85 ? -12.671 -13.670 9.458 1.00 95.50 85 LEU A O 1
ATOM 633 N N . GLY A 1 86 ? -13.729 -11.921 10.405 1.00 93.25 86 GLY A N 1
ATOM 634 C CA . GLY A 1 86 ? -14.347 -12.682 11.486 1.00 93.25 86 GLY A CA 1
ATOM 635 C C . GLY A 1 86 ? -15.795 -13.043 11.129 1.00 93.25 86 GLY A C 1
ATOM 636 O O . GLY A 1 86 ? -16.559 -12.130 10.813 1.00 93.25 86 GLY A O 1
ATOM 637 N N . PRO A 1 87 ? -16.210 -14.322 11.204 1.00 94.06 87 PRO A N 1
ATOM 638 C CA . PRO A 1 87 ? -17.551 -14.748 10.788 1.00 94.06 87 PRO A CA 1
ATOM 639 C C . PRO A 1 87 ? -18.661 -14.421 11.800 1.00 94.06 87 PRO A C 1
ATOM 641 O O . PRO A 1 87 ? -19.829 -14.616 11.496 1.00 94.06 87 PRO A O 1
ATOM 644 N N . ALA A 1 88 ? -18.314 -13.967 13.007 1.00 95.62 88 ALA A N 1
ATOM 645 C CA . ALA A 1 88 ? -19.281 -13.700 14.068 1.00 95.62 88 ALA A CA 1
ATOM 646 C C . ALA A 1 88 ? -20.074 -12.401 13.839 1.00 95.62 88 ALA A C 1
ATOM 648 O O . ALA A 1 88 ? -19.510 -11.397 13.404 1.00 95.62 88 ALA A O 1
ATOM 649 N N . ASP A 1 89 ? -21.349 -12.390 14.239 1.00 94.31 89 ASP A N 1
ATOM 650 C CA . ASP A 1 89 ? -22.271 -11.263 14.021 1.00 94.31 89 ASP A CA 1
ATOM 651 C C . ASP A 1 89 ? -21.767 -9.937 14.609 1.00 94.31 89 ASP A C 1
ATOM 653 O O . ASP A 1 89 ? -21.880 -8.884 13.984 1.00 94.31 89 ASP A O 1
ATOM 657 N N . TYR A 1 90 ? -21.119 -9.969 15.779 1.00 91.88 90 TYR A N 1
ATOM 658 C CA . TYR A 1 90 ? -20.567 -8.762 16.413 1.00 91.88 90 TYR A CA 1
ATOM 659 C C . TYR A 1 90 ? -19.403 -8.124 15.622 1.00 91.88 90 TYR A C 1
ATOM 661 O O . TYR A 1 90 ? -19.014 -6.977 15.885 1.00 91.88 90 TYR A O 1
ATOM 669 N N . ASN A 1 91 ? -18.846 -8.844 14.640 1.00 92.56 91 ASN A N 1
ATOM 670 C CA . ASN A 1 91 ? -17.813 -8.359 13.726 1.00 92.56 91 ASN A CA 1
ATOM 671 C C . ASN A 1 91 ? -18.373 -7.806 12.411 1.00 92.56 91 ASN A C 1
ATOM 673 O O . ASN A 1 91 ? -17.581 -7.331 11.601 1.00 92.56 91 ASN A O 1
ATOM 677 N N . PHE A 1 92 ? -19.693 -7.816 12.197 1.00 94.06 92 PHE A N 1
ATOM 678 C CA . PHE A 1 92 ? -20.315 -7.418 10.930 1.00 94.06 92 PHE A CA 1
ATOM 679 C C . PHE A 1 92 ? -19.778 -6.086 10.373 1.00 94.06 92 PHE A C 1
ATOM 681 O O . PHE A 1 92 ? -19.335 -6.029 9.224 1.00 94.06 92 PHE A O 1
ATOM 688 N N . ASP A 1 93 ? -19.733 -5.036 11.199 1.00 92.38 93 ASP A N 1
ATOM 689 C CA . ASP A 1 93 ? -19.275 -3.704 10.777 1.00 92.38 93 ASP A CA 1
ATOM 690 C C . ASP A 1 93 ? -17.796 -3.667 10.363 1.00 92.38 93 ASP A C 1
ATOM 692 O O . ASP A 1 93 ? -17.423 -2.975 9.408 1.00 92.38 93 ASP A O 1
ATOM 696 N N . GLU A 1 94 ? -16.946 -4.416 11.068 1.00 92.06 94 GLU A N 1
ATOM 697 C CA . GLU A 1 94 ? -15.510 -4.491 10.776 1.00 92.06 94 GLU A CA 1
ATOM 698 C C . GLU A 1 94 ? -15.268 -5.334 9.522 1.00 92.06 94 GLU A C 1
ATOM 700 O O . GLU A 1 94 ? -14.566 -4.903 8.612 1.00 92.06 94 GLU A O 1
ATOM 705 N N . THR A 1 95 ? -15.951 -6.475 9.397 1.00 94.88 95 THR A N 1
ATOM 706 C CA . THR A 1 95 ? -15.945 -7.319 8.196 1.00 94.88 95 THR A CA 1
ATOM 707 C C . THR A 1 95 ? -16.366 -6.523 6.956 1.00 94.88 95 THR A C 1
ATOM 709 O O . THR A 1 95 ? -15.685 -6.559 5.929 1.00 94.88 95 THR A O 1
ATOM 712 N N . MET A 1 96 ? -17.447 -5.741 7.047 1.00 95.25 96 MET A N 1
ATOM 713 C CA . MET A 1 96 ? -17.901 -4.869 5.960 1.00 95.25 96 MET A CA 1
ATOM 714 C C . MET A 1 96 ? -16.864 -3.785 5.625 1.00 95.25 96 MET A C 1
ATOM 716 O O . MET A 1 96 ? -16.620 -3.496 4.450 1.00 95.25 96 MET A O 1
ATOM 720 N N . SER A 1 97 ? -16.227 -3.196 6.640 1.00 92.81 97 SER A N 1
ATOM 721 C CA . SER A 1 97 ? -15.174 -2.190 6.457 1.00 92.81 97 SER A CA 1
ATOM 722 C C . SER A 1 97 ? -13.951 -2.776 5.740 1.00 92.81 97 SER A C 1
ATOM 724 O O . SER A 1 97 ? -13.487 -2.195 4.754 1.00 92.81 97 SER A O 1
ATOM 726 N N . THR A 1 98 ? -13.491 -3.959 6.153 1.00 94.81 98 THR A N 1
ATOM 727 C CA . THR A 1 98 ? -12.373 -4.683 5.533 1.00 94.81 98 THR A CA 1
ATOM 728 C C . THR A 1 98 ? -12.682 -5.085 4.091 1.00 94.81 98 THR A C 1
ATOM 730 O O . THR A 1 98 ? -11.852 -4.877 3.206 1.00 94.81 98 THR A O 1
ATOM 733 N N . LEU A 1 99 ? -13.891 -5.578 3.800 1.00 96.12 99 LEU A N 1
ATOM 734 C CA . LEU A 1 99 ? -14.304 -5.918 2.432 1.00 96.12 99 LEU A CA 1
ATOM 735 C C . LEU A 1 99 ? -14.328 -4.694 1.509 1.00 96.12 99 LEU A C 1
ATOM 737 O O . LEU A 1 99 ? -13.813 -4.747 0.391 1.00 96.12 99 LEU A O 1
ATOM 741 N N . ARG A 1 100 ? -14.878 -3.564 1.971 1.00 94.69 100 ARG A N 1
ATOM 742 C CA . ARG A 1 100 ? -14.866 -2.304 1.204 1.00 94.69 100 ARG A CA 1
ATOM 743 C C . ARG A 1 100 ? -13.448 -1.804 0.959 1.00 94.69 100 ARG A C 1
ATOM 745 O O . ARG A 1 100 ? -13.156 -1.260 -0.106 1.00 94.69 100 ARG A O 1
ATOM 752 N N . TYR A 1 101 ? -12.567 -1.975 1.939 1.00 93.44 101 TYR A N 1
ATOM 753 C CA . TYR A 1 101 ? -11.156 -1.648 1.804 1.00 93.44 101 TYR A CA 1
ATOM 754 C C . TYR A 1 101 ? -10.479 -2.516 0.735 1.00 93.44 101 TYR A C 1
ATOM 756 O O . TYR A 1 101 ? -9.892 -1.976 -0.202 1.00 93.44 101 TYR A O 1
ATOM 764 N N . ALA A 1 102 ? -10.633 -3.839 0.818 1.00 95.44 102 ALA A N 1
ATOM 765 C CA . ALA A 1 102 ? -10.091 -4.786 -0.154 1.00 95.44 102 ALA A CA 1
ATOM 766 C C . ALA A 1 102 ? -10.633 -4.536 -1.571 1.00 95.44 102 ALA A C 1
ATOM 768 O O . ALA A 1 102 ? -9.880 -4.580 -2.543 1.00 95.44 102 ALA A O 1
ATOM 769 N N . ASN A 1 103 ? -11.918 -4.191 -1.697 1.00 95.44 103 ASN A N 1
ATOM 770 C CA . ASN A 1 103 ? -12.524 -3.851 -2.981 1.00 95.44 103 ASN A CA 1
ATOM 771 C C . ASN A 1 103 ? -11.887 -2.608 -3.624 1.00 95.44 103 ASN A C 1
ATOM 773 O O . ASN A 1 103 ? -11.687 -2.582 -4.834 1.00 95.44 103 ASN A O 1
ATOM 777 N N . ARG A 1 104 ? -11.519 -1.591 -2.830 1.00 94.75 104 ARG A N 1
ATOM 778 C CA . ARG A 1 104 ? -10.737 -0.452 -3.338 1.00 94.75 104 ARG A CA 1
ATOM 779 C C . ARG A 1 104 ? -9.328 -0.892 -3.728 1.00 94.75 104 ARG A C 1
ATOM 781 O O . ARG A 1 104 ? -8.899 -0.617 -4.842 1.00 94.75 104 ARG A O 1
ATOM 788 N N . ALA A 1 105 ? -8.643 -1.629 -2.855 1.00 94.75 105 ALA A N 1
ATOM 789 C CA . ALA A 1 105 ? -7.276 -2.094 -3.092 1.00 94.75 105 ALA A CA 1
ATOM 790 C C . ALA A 1 105 ? -7.140 -2.928 -4.380 1.00 94.75 105 ALA A C 1
ATOM 792 O O . ALA A 1 105 ? -6.163 -2.778 -5.110 1.00 94.75 105 ALA A O 1
ATOM 793 N N . LYS A 1 106 ? -8.154 -3.740 -4.710 1.00 95.25 106 LYS A N 1
ATOM 794 C CA . LYS A 1 106 ? -8.234 -4.523 -5.955 1.00 95.25 106 LYS A CA 1
ATOM 795 C C . LYS A 1 106 ? -8.091 -3.672 -7.225 1.00 95.25 106 LYS A C 1
ATOM 797 O O . LYS A 1 106 ? -7.637 -4.180 -8.247 1.00 95.25 106 LYS A O 1
ATOM 802 N N . ASN A 1 107 ? -8.487 -2.401 -7.180 1.00 94.56 107 ASN A N 1
ATOM 803 C CA . ASN A 1 107 ? -8.468 -1.517 -8.345 1.00 94.56 107 ASN A CA 1
ATOM 804 C C . ASN A 1 107 ? -7.131 -0.793 -8.544 1.00 94.56 107 ASN A C 1
ATOM 806 O O . ASN A 1 107 ? -6.957 -0.123 -9.561 1.00 94.56 107 ASN A O 1
ATOM 810 N N . ILE A 1 108 ? -6.175 -0.942 -7.621 1.00 94.88 108 ILE A N 1
ATOM 811 C CA . ILE A 1 108 ? -4.835 -0.371 -7.774 1.00 94.88 108 ILE A CA 1
ATOM 812 C C . ILE A 1 108 ? -4.145 -1.013 -8.981 1.00 94.88 108 ILE A C 1
ATOM 814 O O . ILE A 1 108 ? -4.113 -2.235 -9.136 1.00 94.88 108 ILE A O 1
ATOM 818 N N . LYS A 1 109 ? -3.560 -0.175 -9.839 1.00 92.81 109 LYS A N 1
ATOM 819 C CA . LYS A 1 109 ? -2.800 -0.611 -11.012 1.00 92.81 109 LYS A CA 1
ATOM 820 C C . LYS A 1 109 ? -1.303 -0.503 -10.735 1.00 92.81 109 LYS A C 1
ATOM 822 O O . LYS A 1 109 ? -0.735 0.584 -10.784 1.00 92.81 109 LYS A O 1
ATOM 827 N N . ASN A 1 110 ? -0.668 -1.641 -10.467 1.00 94.06 110 ASN A N 1
ATOM 828 C CA . ASN A 1 110 ? 0.790 -1.732 -10.381 1.00 94.06 110 ASN A CA 1
ATOM 829 C C . ASN A 1 110 ? 1.411 -1.877 -11.775 1.00 94.06 110 ASN A C 1
ATOM 831 O O . ASN A 1 110 ? 0.759 -2.338 -12.713 1.00 94.06 110 ASN A O 1
ATOM 835 N N . LYS A 1 111 ? 2.694 -1.523 -11.895 1.00 93.81 111 LYS A N 1
ATOM 836 C CA . LYS A 1 111 ? 3.475 -1.610 -13.136 1.00 93.81 111 LYS A CA 1
ATOM 837 C C . LYS A 1 111 ? 4.708 -2.497 -12.917 1.00 93.81 111 LYS A C 1
ATOM 839 O O . LYS A 1 111 ? 5.824 -1.976 -12.897 1.00 93.81 111 LYS A O 1
ATOM 844 N N . PRO A 1 112 ? 4.524 -3.813 -12.692 1.00 93.75 112 PRO A N 1
ATOM 845 C CA . PRO A 1 112 ? 5.641 -4.722 -12.481 1.00 93.75 112 PRO A CA 1
ATOM 846 C C . PRO A 1 112 ? 6.503 -4.821 -13.748 1.00 93.75 112 PRO A C 1
ATOM 848 O O . PRO A 1 112 ? 5.986 -4.993 -14.850 1.00 93.75 112 PRO A O 1
ATOM 851 N N . LYS A 1 113 ? 7.816 -4.737 -13.571 1.00 91.00 113 LYS A N 1
ATOM 852 C CA . LYS A 1 113 ? 8.867 -4.856 -14.581 1.00 91.00 113 LYS A CA 1
ATOM 853 C C . LYS A 1 113 ? 9.922 -5.842 -14.080 1.00 91.00 113 LYS A C 1
ATOM 855 O O . LYS A 1 113 ? 10.036 -6.084 -12.878 1.00 91.00 113 LYS A O 1
ATOM 860 N N . ILE A 1 114 ? 10.679 -6.432 -15.000 1.00 89.50 114 ILE A N 1
ATOM 861 C CA . ILE A 1 114 ? 11.809 -7.297 -14.645 1.00 89.50 114 ILE A CA 1
ATOM 862 C C . ILE A 1 114 ? 12.920 -6.405 -14.083 1.00 89.50 114 ILE A C 1
ATOM 864 O O . ILE A 1 114 ? 13.281 -5.406 -14.699 1.00 89.50 114 ILE A O 1
ATOM 868 N N . ASN A 1 115 ? 13.426 -6.744 -12.897 1.00 88.56 115 ASN A N 1
ATOM 869 C CA . ASN A 1 115 ? 14.562 -6.041 -12.309 1.00 88.56 115 ASN A CA 1
ATOM 870 C C . ASN A 1 115 ? 15.846 -6.686 -12.832 1.00 88.56 115 ASN A C 1
ATOM 872 O O . ASN A 1 115 ? 16.270 -7.726 -12.326 1.00 88.56 115 ASN A O 1
ATOM 876 N N . GLU A 1 116 ? 16.424 -6.074 -13.851 1.00 85.19 116 GLU A N 1
ATOM 877 C CA . GLU A 1 116 ? 17.710 -6.428 -14.455 1.00 85.19 116 GLU A CA 1
ATOM 878 C C . GLU A 1 116 ? 18.736 -5.314 -14.183 1.00 85.19 116 GLU A C 1
ATOM 880 O O . GLU A 1 116 ? 18.355 -4.191 -13.831 1.00 85.19 116 GLU A O 1
ATOM 885 N N . ASP A 1 117 ? 20.034 -5.621 -14.280 1.00 81.88 117 ASP A N 1
ATOM 886 C CA . ASP A 1 117 ? 21.076 -4.593 -14.172 1.00 81.88 117 ASP A CA 1
ATOM 887 C C . ASP A 1 117 ? 20.842 -3.515 -15.251 1.00 81.88 117 ASP A C 1
ATOM 889 O O . ASP A 1 117 ? 20.563 -3.863 -16.402 1.00 81.88 117 ASP A O 1
ATOM 893 N N . PRO A 1 118 ? 20.952 -2.210 -14.933 1.00 77.81 118 PRO A N 1
ATOM 894 C CA . PRO A 1 118 ? 20.760 -1.144 -15.914 1.00 77.81 118 PRO A CA 1
ATOM 895 C C . PRO A 1 118 ? 21.602 -1.305 -17.185 1.00 77.81 118 PRO A C 1
ATOM 897 O O . PRO A 1 118 ? 21.155 -0.913 -18.262 1.00 77.81 118 PRO A O 1
ATOM 900 N N . LYS A 1 119 ? 22.809 -1.878 -17.077 1.00 80.12 119 LYS A N 1
ATOM 901 C CA . LYS A 1 119 ? 23.678 -2.150 -18.229 1.00 80.12 119 LYS A CA 1
ATOM 902 C C . LYS A 1 119 ? 23.109 -3.251 -19.113 1.00 80.12 119 LYS A C 1
ATOM 904 O O . LYS A 1 119 ? 23.103 -3.089 -20.328 1.00 80.12 119 LYS A O 1
ATOM 909 N N . ASP A 1 120 ? 22.606 -4.326 -18.511 1.00 80.44 120 ASP A N 1
ATOM 910 C CA . ASP A 1 120 ? 21.986 -5.441 -19.232 1.00 80.44 120 ASP A CA 1
ATOM 911 C C . ASP A 1 120 ? 20.681 -5.000 -19.907 1.00 80.44 120 ASP A C 1
ATOM 913 O O . ASP A 1 120 ? 20.451 -5.330 -21.071 1.00 80.44 120 ASP A O 1
ATOM 917 N N . ALA A 1 121 ? 19.873 -4.185 -19.216 1.00 78.06 121 ALA A N 1
ATOM 918 C CA . ALA A 1 121 ? 18.645 -3.603 -19.761 1.00 78.06 121 ALA A CA 1
ATOM 919 C C . ALA A 1 121 ? 18.936 -2.754 -21.007 1.00 78.06 121 ALA A C 1
ATOM 921 O O . ALA A 1 121 ? 18.313 -2.929 -22.053 1.00 78.06 121 ALA A O 1
ATOM 922 N N . MET A 1 122 ? 19.927 -1.863 -20.897 1.00 81.25 122 MET A N 1
ATOM 923 C CA . MET A 1 122 ? 20.337 -0.966 -21.975 1.00 81.25 122 MET A CA 1
ATOM 924 C C . MET A 1 122 ? 20.969 -1.734 -23.140 1.00 81.25 122 MET A C 1
ATOM 926 O O . MET A 1 122 ? 20.716 -1.415 -24.298 1.00 81.25 122 MET A O 1
ATOM 930 N N . LEU A 1 123 ? 21.757 -2.777 -22.856 1.00 84.31 123 LEU A N 1
ATOM 931 C CA . LEU A 1 123 ? 22.341 -3.632 -23.886 1.00 84.31 123 LEU A CA 1
ATOM 932 C C . LEU A 1 123 ? 21.253 -4.371 -24.675 1.00 84.31 123 LEU A C 1
ATOM 934 O O . LEU A 1 123 ? 21.340 -4.436 -25.899 1.00 84.31 123 LEU A O 1
ATOM 938 N N . ARG A 1 124 ? 20.224 -4.889 -23.993 1.00 82.38 124 ARG A N 1
ATOM 939 C CA . ARG A 1 124 ? 19.076 -5.540 -24.63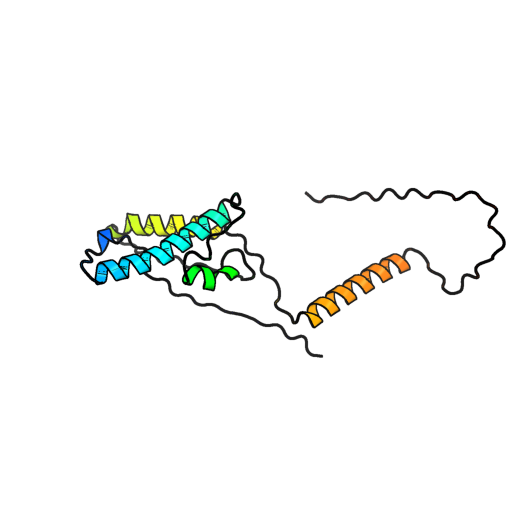3 1.00 82.38 124 ARG A CA 1
ATOM 940 C C . ARG A 1 124 ? 18.285 -4.556 -25.494 1.00 82.38 124 ARG A C 1
ATOM 942 O O . ARG A 1 124 ? 18.021 -4.861 -26.651 1.00 82.38 124 ARG A O 1
ATOM 949 N N . GLU A 1 125 ? 17.979 -3.371 -24.972 1.00 85.31 125 GLU A N 1
ATOM 950 C CA . GLU A 1 125 ? 17.275 -2.319 -25.718 1.00 85.31 125 GLU A CA 1
ATOM 951 C C . GLU A 1 125 ? 18.063 -1.889 -26.967 1.00 85.31 125 GLU A C 1
ATOM 953 O O . GLU A 1 125 ? 17.510 -1.817 -28.062 1.00 85.31 125 GLU A O 1
ATOM 958 N N . PHE A 1 126 ? 19.381 -1.699 -26.847 1.00 86.19 126 PHE A N 1
ATOM 959 C CA . PHE A 1 126 ? 20.236 -1.402 -27.996 1.00 86.19 126 PHE A CA 1
ATOM 960 C C . PHE A 1 126 ? 20.305 -2.554 -28.999 1.00 86.19 126 PHE A C 1
ATOM 962 O O . PHE A 1 126 ? 20.330 -2.303 -30.200 1.00 86.19 126 PHE A O 1
ATOM 969 N N . GLN A 1 127 ? 20.332 -3.810 -28.553 1.00 85.88 127 GLN A N 1
ATOM 970 C CA . GLN A 1 127 ? 20.308 -4.965 -29.455 1.00 85.88 127 GLN A CA 1
ATOM 971 C C . GLN A 1 127 ? 18.973 -5.083 -30.202 1.00 85.88 127 GLN A C 1
ATOM 973 O O . GLN A 1 127 ? 18.983 -5.348 -31.406 1.00 85.88 127 GLN A O 1
ATOM 978 N N . GLU A 1 128 ? 17.850 -4.854 -29.518 1.00 88.94 128 GLU A N 1
ATOM 979 C CA . GLU A 1 128 ? 16.510 -4.812 -30.112 1.00 88.94 128 GLU A CA 1
ATOM 980 C C . GLU A 1 128 ? 16.406 -3.681 -31.148 1.00 88.94 128 GLU A C 1
ATOM 982 O O . GLU A 1 128 ? 15.971 -3.919 -32.277 1.00 88.94 128 GLU A O 1
ATOM 987 N N . GLU A 1 129 ? 16.896 -2.480 -30.825 1.00 88.25 129 GLU A N 1
ATOM 988 C CA . GLU A 1 129 ? 16.873 -1.344 -31.751 1.00 88.25 129 GLU A CA 1
ATOM 989 C C . GLU A 1 129 ? 17.830 -1.550 -32.938 1.00 88.25 129 GLU A C 1
ATOM 991 O O . GLU A 1 129 ? 17.465 -1.276 -34.081 1.00 88.25 129 GLU A O 1
ATOM 996 N N . ILE A 1 130 ? 19.019 -2.131 -32.727 1.00 88.69 130 ILE A N 1
ATOM 997 C CA . ILE A 1 130 ? 19.922 -2.524 -33.822 1.00 88.69 130 ILE A CA 1
ATOM 998 C C . ILE A 1 130 ? 19.242 -3.540 -34.745 1.00 88.69 130 ILE A C 1
ATOM 1000 O O . ILE A 1 130 ? 19.368 -3.430 -35.965 1.00 88.69 130 ILE A O 1
ATOM 1004 N N . ALA A 1 131 ? 18.543 -4.536 -34.196 1.00 88.06 131 ALA A N 1
ATOM 1005 C CA . ALA A 1 131 ? 17.837 -5.533 -34.996 1.00 88.06 131 ALA A CA 1
ATOM 1006 C C . ALA A 1 131 ? 16.706 -4.893 -35.814 1.00 88.06 131 ALA A C 1
ATOM 1008 O O . ALA A 1 131 ? 16.585 -5.161 -37.011 1.00 88.06 131 ALA A O 1
ATOM 1009 N N . ARG A 1 132 ? 15.938 -3.989 -35.199 1.00 88.56 132 ARG A N 1
ATOM 1010 C CA . ARG A 1 132 ? 14.870 -3.230 -35.855 1.00 88.56 132 ARG A CA 1
ATOM 1011 C C . ARG A 1 132 ? 15.398 -2.355 -36.992 1.00 88.56 132 ARG A C 1
ATOM 1013 O O . ARG A 1 132 ? 14.877 -2.421 -38.103 1.00 88.56 132 ARG A O 1
ATOM 1020 N N . LEU A 1 133 ? 16.449 -1.577 -36.743 1.00 85.75 133 LEU A N 1
ATOM 1021 C CA . LEU A 1 133 ? 17.061 -0.704 -37.749 1.00 85.75 133 LEU A CA 1
ATOM 1022 C C . LEU A 1 133 ? 17.690 -1.512 -38.891 1.00 85.75 133 LEU A C 1
ATOM 1024 O O . LEU A 1 133 ? 17.548 -1.149 -40.056 1.00 85.75 133 LEU A O 1
ATOM 1028 N N . LYS A 1 134 ? 18.337 -2.647 -38.589 1.00 82.44 134 LYS A N 1
ATOM 1029 C CA . LYS A 1 134 ? 18.856 -3.564 -39.618 1.00 82.44 134 LYS A CA 1
ATOM 1030 C C . LYS A 1 134 ? 17.748 -4.165 -40.478 1.00 82.44 134 LYS A C 1
ATOM 1032 O O . LYS A 1 134 ? 17.961 -4.319 -41.675 1.00 82.44 134 LYS A O 1
ATOM 1037 N N . ALA A 1 135 ? 16.586 -4.480 -39.906 1.00 84.44 135 ALA A N 1
ATOM 1038 C CA . ALA A 1 135 ? 15.436 -4.945 -40.679 1.00 84.44 135 ALA A CA 1
ATOM 1039 C C . ALA A 1 135 ? 14.918 -3.851 -41.632 1.00 84.44 135 ALA A C 1
ATOM 1041 O O . ALA A 1 135 ? 14.710 -4.121 -42.810 1.00 84.44 135 ALA A O 1
ATOM 1042 N N . GLN A 1 136 ? 14.827 -2.600 -41.166 1.00 82.00 136 GLN A N 1
ATOM 1043 C CA . GLN A 1 136 ? 14.429 -1.457 -42.003 1.00 82.00 136 GLN A CA 1
ATOM 1044 C C . GLN A 1 136 ? 15.422 -1.172 -43.142 1.00 82.00 136 GLN A C 1
ATOM 1046 O O . GLN A 1 136 ? 15.013 -0.849 -44.256 1.00 82.00 136 GLN A O 1
ATOM 1051 N N . LEU A 1 137 ? 16.725 -1.322 -42.889 1.00 74.88 137 LEU A N 1
ATOM 1052 C CA . LEU A 1 137 ? 17.771 -1.196 -43.913 1.00 74.88 137 LEU A CA 1
ATOM 1053 C C . LEU A 1 137 ? 17.833 -2.409 -44.858 1.00 74.88 137 LEU A C 1
ATOM 1055 O O . LEU A 1 137 ? 18.276 -2.277 -45.994 1.00 74.88 137 LEU A O 1
ATOM 1059 N N . GLY A 1 138 ? 17.394 -3.587 -44.410 1.00 61.62 138 GLY A N 1
ATOM 1060 C CA . GLY A 1 138 ? 17.272 -4.783 -45.247 1.00 61.62 138 GLY A CA 1
ATOM 1061 C C . GLY A 1 138 ? 16.121 -4.700 -46.254 1.00 61.62 138 GLY A C 1
ATOM 1062 O O . GLY A 1 138 ? 16.225 -5.265 -47.339 1.00 61.62 138 GLY A O 1
ATOM 1063 N N . GLU A 1 139 ? 15.054 -3.965 -45.925 1.00 55.66 139 GLU A N 1
ATOM 1064 C CA . GLU A 1 139 ? 13.928 -3.699 -46.834 1.00 55.66 139 GLU A CA 1
ATOM 1065 C C . GLU A 1 139 ? 14.192 -2.522 -47.791 1.00 55.66 139 GLU A C 1
ATOM 1067 O O . GLU A 1 139 ? 13.659 -2.491 -48.900 1.00 55.66 139 GLU A O 1
ATOM 1072 N N . GLY A 1 140 ? 15.051 -1.573 -47.410 1.00 53.09 140 GLY A N 1
ATOM 1073 C CA . GLY A 1 140 ? 15.530 -0.495 -48.276 1.00 53.09 140 GLY A CA 1
ATOM 1074 C C . GLY A 1 140 ? 16.954 -0.761 -48.744 1.00 53.09 140 GLY A C 1
ATOM 1075 O O . GLY A 1 140 ? 17.880 -0.230 -48.145 1.00 53.09 140 GLY A O 1
ATOM 1076 N N . GLY A 1 141 ? 17.115 -1.584 -49.787 1.00 48.91 141 GLY A N 1
ATOM 1077 C CA . GLY A 1 141 ? 18.402 -2.053 -50.316 1.00 48.91 141 GLY A CA 1
ATOM 1078 C C . GLY A 1 141 ? 19.537 -1.024 -50.259 1.00 48.91 141 GLY A C 1
ATOM 1079 O O . GLY A 1 141 ? 19.671 -0.176 -51.138 1.00 48.91 141 GLY A O 1
ATOM 1080 N N . TYR A 1 142 ? 20.374 -1.131 -49.228 1.00 52.31 142 TYR A N 1
ATOM 1081 C CA . TYR A 1 142 ? 21.631 -0.404 -49.130 1.00 52.31 142 TYR A CA 1
ATOM 1082 C C . TYR A 1 142 ? 22.731 -1.246 -49.778 1.00 52.31 142 TYR A C 1
ATOM 1084 O O . TYR A 1 142 ? 23.143 -2.267 -49.226 1.00 52.31 142 TYR A O 1
ATOM 1092 N N . ASP A 1 143 ? 23.187 -0.821 -50.958 1.00 53.00 143 ASP A N 1
ATOM 1093 C CA . ASP A 1 143 ? 24.384 -1.360 -51.603 1.00 53.00 143 ASP A CA 1
ATOM 1094 C C . ASP A 1 143 ? 25.615 -0.546 -51.158 1.00 53.00 143 ASP A C 1
ATOM 1096 O O . ASP A 1 143 ? 25.797 0.589 -51.609 1.00 53.00 143 ASP A O 1
ATOM 1100 N N . PRO A 1 144 ? 26.490 -1.094 -50.294 1.00 47.22 144 PRO A N 1
ATOM 1101 C CA . PRO A 1 144 ? 27.712 -0.417 -49.863 1.00 47.22 144 PRO A CA 1
ATOM 1102 C C . PRO A 1 144 ? 28.742 -0.222 -50.993 1.00 47.22 144 PRO A C 1
ATOM 1104 O O . PRO A 1 144 ? 29.734 0.474 -50.782 1.00 47.22 144 PRO A O 1
ATOM 1107 N N . ASN A 1 145 ? 28.531 -0.814 -52.176 1.00 48.78 145 ASN A N 1
ATOM 1108 C CA . ASN A 1 145 ? 29.367 -0.653 -53.369 1.00 48.78 145 ASN A CA 1
ATOM 1109 C C . ASN A 1 145 ? 28.726 0.219 -54.458 1.00 48.78 145 ASN A C 1
ATOM 1111 O O . ASN A 1 145 ? 29.310 0.345 -55.542 1.00 48.78 145 ASN A O 1
ATOM 1115 N N . ALA A 1 146 ? 27.571 0.839 -54.196 1.00 53.66 146 ALA A N 1
ATOM 1116 C CA . ALA A 1 146 ? 27.005 1.819 -55.109 1.00 53.66 146 ALA A CA 1
ATOM 1117 C C . ALA A 1 146 ? 27.994 2.984 -55.252 1.00 53.66 146 ALA A C 1
ATOM 1119 O O . ALA A 1 146 ? 28.184 3.803 -54.351 1.00 53.66 146 ALA A O 1
ATOM 1120 N N . ARG A 1 147 ? 28.684 3.022 -56.393 1.00 43.06 147 ARG A N 1
ATOM 1121 C CA . ARG A 1 147 ? 29.548 4.136 -56.767 1.00 43.06 147 ARG A CA 1
ATOM 1122 C C . ARG A 1 147 ? 28.682 5.388 -56.830 1.00 43.06 147 ARG A C 1
ATOM 1124 O O . ARG A 1 147 ? 27.769 5.448 -57.648 1.00 43.06 147 ARG A O 1
ATOM 1131 N N . PHE A 1 148 ? 28.983 6.375 -55.993 1.00 49.16 148 PHE A N 1
ATOM 1132 C CA . PHE A 1 148 ? 28.464 7.724 -56.176 1.00 49.16 148 PHE A CA 1
ATOM 1133 C C . PHE A 1 148 ? 28.995 8.242 -57.522 1.00 49.16 148 PHE A C 1
ATOM 1135 O O . PHE A 1 148 ? 30.181 8.550 -57.642 1.00 49.16 148 PHE A O 1
ATOM 1142 N N . ASP A 1 149 ? 28.153 8.246 -58.558 1.00 44.09 149 ASP A N 1
ATOM 1143 C CA . ASP A 1 149 ? 28.447 8.957 -59.804 1.00 44.09 149 ASP A CA 1
ATOM 1144 C C . ASP A 1 149 ? 28.150 10.438 -59.552 1.00 44.09 149 ASP A C 1
ATOM 1146 O O . ASP A 1 149 ? 26.999 10.858 -59.466 1.00 44.09 149 ASP A O 1
ATOM 1150 N N . ASP A 1 150 ? 29.212 11.220 -59.382 1.00 44.78 150 ASP A N 1
ATOM 1151 C CA . ASP A 1 150 ? 29.214 12.660 -59.079 1.00 44.78 150 ASP A CA 1
ATOM 1152 C C . ASP A 1 150 ? 28.774 13.531 -60.281 1.00 44.78 150 ASP A C 1
ATOM 1154 O O . ASP A 1 150 ? 29.211 14.665 -60.451 1.00 44.78 15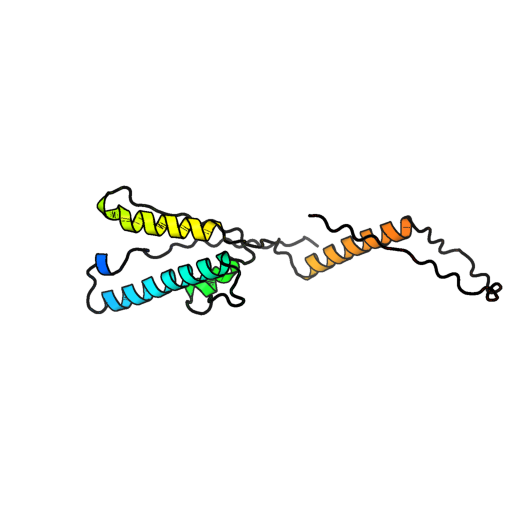0 ASP A O 1
ATOM 1158 N N . ARG A 1 151 ? 27.964 12.989 -61.201 1.00 43.06 151 ARG A N 1
ATOM 1159 C CA . ARG A 1 151 ? 27.648 13.626 -62.497 1.00 43.06 151 ARG A CA 1
ATOM 1160 C C . ARG A 1 151 ? 26.167 13.861 -62.760 1.00 43.06 151 ARG A C 1
ATOM 1162 O O . ARG A 1 151 ? 25.775 14.092 -63.899 1.00 43.06 151 ARG A O 1
ATOM 1169 N N . SER A 1 152 ? 25.346 13.860 -61.722 1.00 45.38 152 SER A N 1
ATOM 1170 C CA . SER A 1 152 ? 23.939 14.242 -61.839 1.00 45.38 152 SER A CA 1
ATOM 1171 C C . SER A 1 152 ? 23.523 15.103 -60.653 1.00 45.38 152 SER A C 1
ATOM 1173 O O . SER A 1 152 ? 22.754 14.664 -59.803 1.00 45.38 152 SER A O 1
ATOM 1175 N N . PHE A 1 153 ? 24.049 16.328 -60.595 1.00 45.41 153 PHE A N 1
ATOM 1176 C CA . PHE A 1 153 ? 23.544 17.383 -59.712 1.00 45.41 153 PHE A CA 1
ATOM 1177 C C . PHE A 1 153 ? 22.877 18.495 -60.536 1.00 45.41 153 PHE A C 1
ATOM 1179 O O . PHE A 1 153 ? 23.067 19.678 -60.289 1.00 45.41 153 PHE A O 1
ATOM 1186 N N . ASP A 1 154 ? 22.086 18.092 -61.533 1.00 47.53 154 ASP A N 1
ATOM 1187 C CA . ASP A 1 154 ? 21.380 19.005 -62.444 1.00 47.53 154 ASP A CA 1
ATOM 1188 C C . ASP A 1 154 ? 19.861 18.718 -62.458 1.00 47.53 154 ASP A C 1
ATOM 1190 O O . ASP A 1 154 ? 19.145 19.120 -63.372 1.00 47.53 154 ASP A O 1
ATOM 1194 N N . GLY A 1 155 ? 19.349 17.997 -61.454 1.00 46.56 155 GLY A N 1
ATOM 1195 C CA . GLY A 1 155 ? 17.924 17.716 -61.285 1.00 46.56 155 GLY A CA 1
ATOM 1196 C C . GLY A 1 155 ? 17.401 18.330 -59.993 1.00 46.56 155 GLY A C 1
ATOM 1197 O O . GLY A 1 155 ? 17.944 18.055 -58.925 1.00 46.56 155 GLY A O 1
ATOM 1198 N N . GLU A 1 156 ? 16.359 19.157 -60.101 1.00 43.03 156 GLU A N 1
ATOM 1199 C CA . GLU A 1 156 ? 15.578 19.671 -58.969 1.00 43.03 156 GLU A CA 1
ATOM 1200 C C . GLU A 1 156 ? 15.262 18.544 -57.963 1.00 43.03 156 GLU A C 1
ATOM 1202 O O . GLU A 1 156 ? 14.926 17.432 -58.384 1.00 43.03 156 GLU A O 1
ATOM 1207 N N . PRO A 1 157 ? 15.363 18.793 -56.644 1.00 44.91 157 PRO A N 1
ATOM 1208 C CA . PRO A 1 157 ? 15.127 17.764 -55.642 1.00 44.91 157 PRO A CA 1
ATOM 1209 C C . PRO A 1 157 ? 13.677 17.277 -55.723 1.00 44.91 157 PRO A C 1
ATOM 1211 O O . PRO A 1 157 ? 12.734 18.014 -55.433 1.00 44.91 157 PRO A O 1
ATOM 1214 N N . GLU A 1 158 ? 13.494 16.012 -56.094 1.00 47.12 158 GLU A N 1
ATOM 1215 C CA . GLU A 1 158 ? 12.190 15.362 -56.023 1.00 47.12 158 GLU A CA 1
ATOM 1216 C C . GLU A 1 158 ? 11.866 15.096 -54.544 1.00 47.12 158 GLU A C 1
ATOM 1218 O O . GLU A 1 158 ? 12.428 14.209 -53.895 1.00 47.12 158 GLU A O 1
ATOM 1223 N N . PHE A 1 159 ? 10.989 15.921 -53.972 1.00 42.91 159 PHE A N 1
ATOM 1224 C CA . PHE A 1 159 ? 10.496 15.732 -52.613 1.00 42.91 159 PHE A CA 1
ATOM 1225 C C . PHE A 1 159 ? 9.580 14.507 -52.573 1.00 42.91 159 PHE A C 1
ATOM 1227 O O . PHE A 1 159 ? 8.416 14.569 -52.963 1.00 42.91 159 PHE A O 1
ATOM 1234 N N . ILE A 1 160 ? 10.096 13.386 -52.071 1.00 51.66 160 ILE A N 1
ATOM 1235 C CA . ILE A 1 160 ? 9.273 12.211 -51.782 1.00 51.66 160 ILE A CA 1
ATOM 1236 C C . ILE A 1 160 ? 8.598 12.431 -50.427 1.00 51.66 160 ILE A C 1
ATOM 1238 O O . ILE A 1 160 ? 9.168 12.160 -49.368 1.00 51.66 160 ILE A O 1
ATOM 1242 N N . GLU A 1 161 ? 7.365 12.929 -50.455 1.00 40.16 161 GLU A N 1
ATOM 1243 C CA . GLU A 1 161 ? 6.522 13.042 -49.270 1.00 40.16 161 GLU A CA 1
ATOM 1244 C C . GLU A 1 161 ? 6.022 11.642 -48.870 1.00 40.16 161 GLU A C 1
ATOM 1246 O O . GLU A 1 161 ? 5.078 11.095 -49.439 1.00 40.16 161 GLU A O 1
ATOM 1251 N N . LYS A 1 162 ? 6.694 11.006 -47.903 1.00 50.88 162 LYS A N 1
ATOM 1252 C CA . LYS A 1 162 ? 6.203 9.763 -47.292 1.00 50.88 162 LYS A CA 1
ATOM 1253 C C . LYS A 1 162 ? 5.232 10.101 -46.168 1.00 50.88 162 LYS A C 1
ATOM 1255 O O . LYS A 1 162 ? 5.643 10.459 -45.066 1.00 50.88 162 LYS A O 1
ATOM 1260 N N . THR A 1 163 ? 3.939 9.935 -46.426 1.00 40.41 163 THR A N 1
ATOM 1261 C CA . THR A 1 163 ? 2.916 9.959 -45.378 1.00 40.41 163 THR A CA 1
ATOM 1262 C C . THR A 1 163 ? 3.053 8.709 -44.509 1.00 40.41 163 THR A C 1
ATOM 1264 O O . THR A 1 163 ? 2.762 7.597 -44.946 1.00 40.41 163 THR A O 1
ATOM 1267 N N . VAL A 1 164 ? 3.508 8.884 -43.269 1.00 49.09 164 VAL A N 1
ATOM 1268 C CA . VAL A 1 164 ? 3.512 7.818 -42.262 1.00 49.09 164 VAL A CA 1
ATOM 1269 C C . VAL A 1 164 ? 2.135 7.791 -41.611 1.00 49.09 164 VAL A C 1
ATOM 1271 O O . VAL A 1 164 ? 1.784 8.691 -40.848 1.00 49.09 164 VAL A O 1
ATOM 1274 N N . VAL A 1 165 ? 1.339 6.772 -41.928 1.00 44.38 165 VAL A N 1
ATOM 1275 C CA . VAL A 1 165 ? 0.073 6.526 -41.233 1.00 44.38 165 VAL A CA 1
ATOM 1276 C C . VAL A 1 165 ? 0.413 5.921 -39.875 1.00 44.38 165 VAL A C 1
ATOM 1278 O O . VAL A 1 165 ? 0.909 4.801 -39.791 1.00 44.38 165 VAL A O 1
ATOM 1281 N N . VAL A 1 166 ? 0.202 6.691 -38.810 1.00 50.62 166 VAL A N 1
ATOM 1282 C CA . VAL A 1 166 ? 0.305 6.186 -37.440 1.00 50.62 166 VAL A CA 1
ATOM 1283 C C . VAL A 1 166 ? -1.042 5.562 -37.100 1.00 50.62 166 VAL A C 1
ATOM 1285 O O . VAL A 1 166 ? -1.992 6.275 -36.782 1.00 50.62 166 VAL A O 1
ATOM 1288 N N . GLU A 1 167 ? -1.147 4.239 -37.211 1.00 50.22 167 GLU A N 1
ATOM 1289 C CA . GLU A 1 167 ? -2.289 3.519 -36.649 1.00 50.22 167 GLU A CA 1
ATOM 1290 C C . GLU A 1 167 ? -2.207 3.595 -35.123 1.00 50.22 167 GLU A C 1
ATOM 1292 O O . GLU A 1 167 ? -1.252 3.131 -34.497 1.00 50.22 167 GLU A O 1
ATOM 1297 N N . VAL A 1 168 ? -3.201 4.255 -34.533 1.00 49.31 168 VAL A N 1
ATOM 1298 C CA . VAL A 1 168 ? -3.396 4.306 -33.087 1.00 49.31 168 VAL A CA 1
ATOM 1299 C C . VAL A 1 168 ? -4.351 3.167 -32.749 1.00 49.31 168 VAL A C 1
ATOM 1301 O O . VAL A 1 168 ? -5.531 3.236 -33.089 1.00 49.31 168 VAL A O 1
ATOM 1304 N N . ASP A 1 169 ? -3.818 2.105 -32.150 1.00 52.41 169 ASP A N 1
ATOM 1305 C CA . ASP A 1 169 ? -4.603 0.957 -31.679 1.00 52.41 169 ASP A CA 1
ATO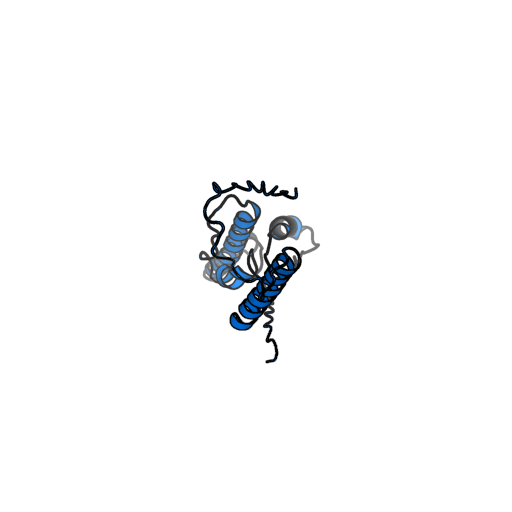M 1306 C C . ASP A 1 169 ? -5.577 1.419 -30.561 1.00 52.41 169 ASP A C 1
ATOM 1308 O O . ASP A 1 169 ? -5.195 2.290 -29.765 1.00 52.41 169 ASP A O 1
ATOM 1312 N N . PRO A 1 170 ? -6.825 0.912 -30.510 1.00 53.06 170 PRO A N 1
ATOM 1313 C CA . PRO A 1 170 ? -7.873 1.402 -29.610 1.00 53.06 170 PRO A CA 1
ATOM 1314 C C . PRO A 1 170 ? -7.703 1.013 -28.132 1.00 53.06 170 PRO A C 1
ATOM 1316 O O . PRO A 1 170 ? -7.079 -0.028 -27.821 1.00 53.06 170 PRO A O 1
#

InterPro domains:
  IPR001752 Kinesin motor domain [PF00225] (4-108)
  IPR001752 Kinesin motor domain [PR00380] (8-26)
  IPR001752 Kinesin motor domain [PR00380] (58-79)
  IPR001752 Kinesin motor domain [PS50067] (1-108)
  IPR001752 Kinesin motor domain [SM00129] (1-116)
  IPR019821 Kinesin motor domain, conserved site [PS00411] (7-18)
  IPR027417 P-loop containing nucleoside triphosphate hydrolase [SSF52540] (3-139)
  IPR027640 Kinesin-like protein [PTHR47969] (4-137)
  IPR036961 Kinesin motor domain superfamily [G3DSA:3.40.850.10] (1-145)

Foldseek 3Di:
DDWDFDDDDDDDDADDQDDPVVVPDDDVRVVVVVLSNQLVVLVLQLLVCQLVVPDPDRPLVSDPNSVVCVCVFQHADDHDDDQDADPDPVRVVVRVVSVVSVVSSVRGDHDHDTGTDPVVVVVVVVVVVVVVVVVVCVVVPDDPPPDPPPPPPPDDDDDPDDDDDDDDDD

pLDDT: mean 80.12, std 17.56, range [40.16, 96.75]

Radius of gyration: 28.63 Å; chains: 1; bounding box: 52×34×91 Å

Sequence (170 aa):
EPHITVGKLNLVDLAGSERQAKTGSTGDRLKEATKINLSLSTLGNVISALVDGKSSHIPYRDSKLTRLLQDSLGGNTKTVMIANLGPADYNFDETMSTLRYANRAKNIKNKPKINEDPKDAMLREFQEEIARLKAQLGEGGYDPNARFDDRSFDGEPEFIEKTVVVEVDP

Secondary structure (DSSP, 8-state):
-PPPB-------PPPP---GGGTT--THHHHHHHHHHHHHHHHHHHHHHHHH---S---GGG-HHHHHTTTTTTSSS----------SGGGHHHHHHHHHHHHHHTT--------B-HHHHHHHHHHHHHHHHHHHHHHTT--TT----TT---S---------------